Protein AF-A0A1C5Q8F7-F1 (afdb_monomer_lite)

pLDDT: mean 83.75, std 15.62, range [39.66, 97.12]

Structure (mmCIF, N/CA/C/O backbone):
data_AF-A0A1C5Q8F7-F1
#
_entry.id   AF-A0A1C5Q8F7-F1
#
loop_
_atom_site.group_PDB
_atom_site.id
_atom_site.type_symbol
_atom_site.label_atom_id
_atom_site.label_alt_id
_atom_site.label_comp_id
_atom_site.label_asym_id
_atom_site.label_entity_id
_atom_site.label_seq_id
_atom_site.pdbx_PDB_ins_code
_atom_site.Cartn_x
_atom_site.Cartn_y
_atom_site.Cartn_z
_atom_site.occupancy
_atom_site.B_iso_or_equiv
_atom_site.auth_seq_id
_atom_site.auth_comp_id
_atom_site.auth_asym_id
_atom_site.auth_atom_id
_atom_site.pdbx_PDB_model_num
ATOM 1 N N . MET A 1 1 ? 36.204 -12.380 -5.679 1.00 39.66 1 MET A N 1
ATOM 2 C CA . MET A 1 1 ? 35.270 -12.213 -4.541 1.00 39.66 1 MET A CA 1
ATOM 3 C C . MET A 1 1 ? 33.995 -11.526 -5.029 1.00 39.66 1 MET A C 1
ATOM 5 O O . MET A 1 1 ? 34.098 -10.499 -5.676 1.00 39.66 1 MET A O 1
ATOM 9 N N . LYS A 1 2 ? 32.832 -12.116 -4.700 1.00 43.47 2 LYS A N 1
ATOM 10 C CA . LYS A 1 2 ? 31.452 -11.572 -4.703 1.00 43.47 2 LYS A CA 1
ATOM 11 C C . LYS A 1 2 ? 30.869 -11.040 -6.032 1.00 43.47 2 LYS A C 1
ATOM 13 O O . LYS A 1 2 ? 30.739 -9.839 -6.228 1.00 43.47 2 LYS A O 1
ATOM 18 N N . ASN A 1 3 ? 30.343 -11.956 -6.852 1.00 45.41 3 ASN A N 1
ATOM 19 C CA . ASN A 1 3 ? 29.279 -11.657 -7.821 1.00 45.41 3 ASN A CA 1
ATOM 20 C C . ASN A 1 3 ? 27.994 -11.263 -7.067 1.00 45.41 3 ASN A C 1
ATOM 22 O O . ASN A 1 3 ? 27.152 -12.112 -6.779 1.00 45.41 3 ASN A O 1
ATOM 26 N N . LYS A 1 4 ? 27.822 -9.979 -6.734 1.00 51.91 4 LYS A N 1
ATOM 27 C CA . LYS A 1 4 ? 26.497 -9.439 -6.411 1.00 51.91 4 LYS A CA 1
ATOM 28 C C . LYS A 1 4 ? 25.748 -9.280 -7.732 1.00 51.91 4 LYS A C 1
ATOM 30 O O . LYS A 1 4 ? 25.809 -8.232 -8.363 1.00 51.91 4 LYS A O 1
ATOM 35 N N . LYS A 1 5 ? 25.061 -10.335 -8.175 1.00 53.00 5 LYS A N 1
ATOM 36 C CA . LYS A 1 5 ? 23.935 -10.170 -9.100 1.00 53.00 5 LYS A CA 1
ATOM 37 C C . LYS A 1 5 ? 22.871 -9.405 -8.318 1.00 53.00 5 LYS A C 1
ATOM 39 O O . LYS A 1 5 ? 22.025 -10.014 -7.672 1.00 53.00 5 LYS A O 1
ATOM 44 N N . GLU A 1 6 ? 22.985 -8.079 -8.283 1.00 53.81 6 GLU A N 1
ATOM 45 C CA . GLU A 1 6 ? 21.872 -7.229 -7.881 1.00 53.81 6 GLU A CA 1
ATOM 46 C C . GLU A 1 6 ? 20.684 -7.679 -8.721 1.00 53.81 6 GLU A C 1
ATOM 48 O O . GLU A 1 6 ? 20.765 -7.747 -9.950 1.00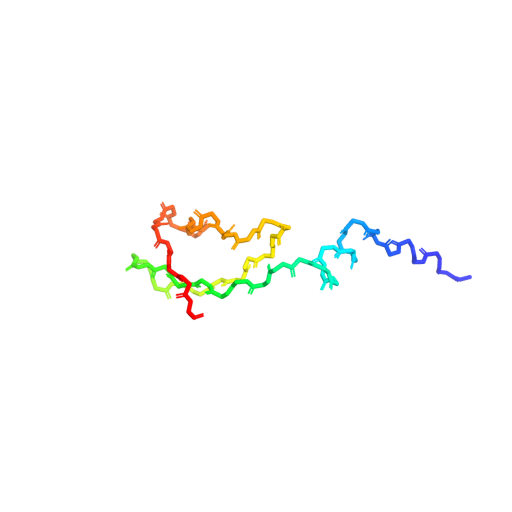 53.81 6 GLU A O 1
ATOM 53 N N . ASN A 1 7 ? 19.640 -8.137 -8.040 1.00 59.53 7 ASN A N 1
ATOM 54 C CA . ASN A 1 7 ? 18.467 -8.712 -8.666 1.00 59.53 7 ASN A CA 1
ATOM 55 C C . ASN A 1 7 ? 17.814 -7.581 -9.476 1.00 59.53 7 ASN A C 1
ATOM 57 O O . ASN A 1 7 ? 17.098 -6.758 -8.909 1.00 59.53 7 ASN A O 1
ATOM 61 N N . LYS A 1 8 ? 18.158 -7.470 -10.771 1.00 65.44 8 LYS A N 1
ATOM 62 C CA . LYS A 1 8 ? 17.845 -6.313 -11.636 1.00 65.44 8 LYS A CA 1
ATOM 63 C C . LYS A 1 8 ? 16.366 -5.927 -11.580 1.00 65.44 8 LYS A C 1
ATOM 65 O O . LYS A 1 8 ? 16.049 -4.749 -11.642 1.00 65.44 8 LYS A O 1
ATOM 70 N N . LEU A 1 9 ? 15.494 -6.918 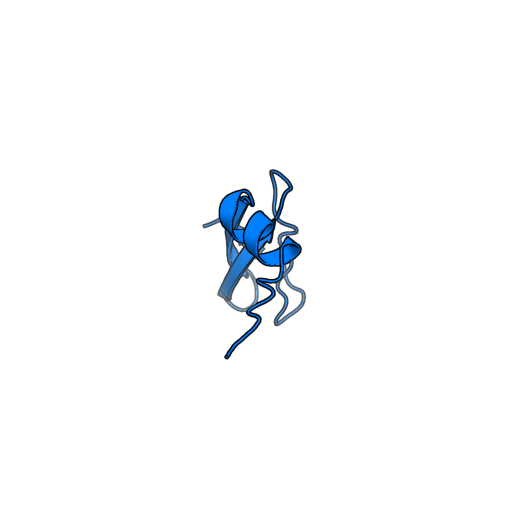-11.404 1.00 65.75 9 LEU A N 1
ATOM 71 C CA . LEU A 1 9 ? 14.053 -6.748 -11.234 1.00 65.75 9 LEU A CA 1
ATOM 72 C C . LEU A 1 9 ? 13.712 -5.905 -9.995 1.00 65.75 9 LEU A C 1
ATOM 74 O O . LEU A 1 9 ? 13.062 -4.875 -10.116 1.00 65.75 9 LEU A O 1
ATOM 78 N N . ILE A 1 10 ? 14.225 -6.287 -8.821 1.00 72.31 10 ILE A N 1
ATOM 79 C CA . ILE A 1 10 ? 13.992 -5.561 -7.561 1.00 72.31 10 ILE A CA 1
ATOM 80 C C . ILE A 1 10 ? 14.678 -4.192 -7.605 1.00 72.31 10 ILE A C 1
ATOM 82 O O . ILE A 1 10 ? 14.110 -3.197 -7.169 1.00 72.31 10 ILE A O 1
ATOM 86 N N . GLY A 1 11 ? 15.892 -4.127 -8.161 1.00 71.06 11 GLY A N 1
ATOM 87 C CA . GLY A 1 11 ? 16.636 -2.873 -8.286 1.00 71.06 11 GLY A CA 1
ATOM 88 C C . GLY A 1 11 ? 15.924 -1.838 -9.162 1.00 71.06 11 GLY A C 1
ATOM 89 O O . GLY A 1 11 ? 15.928 -0.659 -8.821 1.00 71.06 11 GLY A O 1
ATOM 90 N N . ASN A 1 12 ? 15.288 -2.269 -10.254 1.00 72.62 12 ASN A N 1
ATOM 91 C CA . ASN A 1 12 ? 14.477 -1.390 -11.092 1.00 72.62 12 ASN A CA 1
ATOM 92 C C . ASN A 1 12 ? 13.185 -0.988 -10.374 1.00 72.62 12 ASN A C 1
ATOM 94 O O . ASN A 1 12 ? 12.894 0.201 -10.299 1.00 72.62 12 ASN A O 1
ATOM 98 N N . LEU A 1 13 ? 12.481 -1.937 -9.749 1.00 76.94 13 LEU A N 1
ATOM 99 C CA . LEU A 1 13 ? 11.257 -1.662 -8.991 1.00 76.94 13 LEU A CA 1
ATOM 100 C C . LEU A 1 13 ? 11.482 -0.630 -7.871 1.00 76.94 13 LEU A C 1
ATOM 102 O O . LEU A 1 13 ? 10.673 0.266 -7.679 1.00 76.94 13 LEU A O 1
ATOM 106 N N . LEU A 1 14 ? 12.617 -0.703 -7.170 1.00 74.75 14 LEU A N 1
ATOM 107 C CA . LEU A 1 14 ? 12.994 0.269 -6.137 1.00 74.75 14 LEU A CA 1
ATOM 108 C C . LEU A 1 14 ? 13.385 1.647 -6.698 1.00 74.75 14 LEU A C 1
ATOM 110 O O . LEU A 1 14 ? 13.320 2.632 -5.968 1.00 74.75 14 LEU A O 1
ATOM 114 N N . LYS A 1 15 ? 13.836 1.726 -7.957 1.00 77.00 15 LYS A N 1
ATOM 115 C CA . LYS A 1 15 ? 14.282 2.977 -8.595 1.00 77.00 15 LYS A CA 1
ATOM 116 C C . LYS A 1 15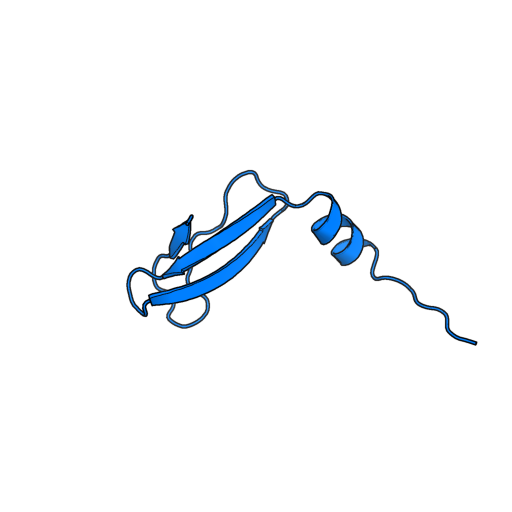 ? 13.165 3.720 -9.321 1.00 77.00 15 LYS A C 1
ATOM 118 O O . LYS A 1 15 ? 13.203 4.945 -9.360 1.00 77.00 15 LYS A O 1
ATOM 123 N N . SER A 1 16 ? 12.232 2.997 -9.933 1.00 82.00 16 SER A N 1
ATOM 124 C CA . SER A 1 16 ? 11.186 3.565 -10.794 1.00 82.00 16 SER A CA 1
ATOM 125 C C . SER A 1 16 ? 9.764 3.218 -10.363 1.00 82.00 16 SER A C 1
ATOM 127 O O . SER A 1 16 ? 8.824 3.764 -10.931 1.00 82.00 16 SER A O 1
ATOM 129 N N . GLY A 1 17 ? 9.590 2.326 -9.387 1.00 85.06 17 GLY A N 1
ATOM 130 C CA . GLY A 1 17 ? 8.280 2.003 -8.840 1.00 85.06 17 GLY A CA 1
ATOM 131 C C . GLY A 1 17 ? 7.721 3.138 -7.988 1.00 85.06 17 GLY A C 1
ATOM 132 O O . GLY A 1 17 ? 8.442 3.851 -7.288 1.00 85.06 17 GLY A O 1
ATOM 133 N N . ASN A 1 18 ? 6.404 3.279 -8.023 1.00 88.69 18 ASN A N 1
ATOM 134 C CA . ASN A 1 18 ? 5.666 4.151 -7.134 1.00 88.69 18 ASN A CA 1
ATOM 135 C C . ASN A 1 18 ? 5.601 3.512 -5.744 1.00 88.69 18 ASN A C 1
ATOM 137 O O . ASN A 1 18 ? 5.236 2.342 -5.593 1.00 88.69 18 ASN A O 1
ATOM 141 N N . VAL A 1 19 ? 5.957 4.290 -4.724 1.00 91.00 19 VAL A N 1
ATOM 142 C CA . VAL A 1 19 ? 5.956 3.843 -3.330 1.00 91.00 19 VAL A CA 1
ATOM 143 C C . VAL A 1 19 ? 4.708 4.372 -2.638 1.00 91.00 19 VAL A C 1
ATOM 145 O O . VAL A 1 19 ? 4.520 5.581 -2.513 1.00 91.00 19 VAL A O 1
ATOM 148 N N . TYR A 1 20 ? 3.879 3.459 -2.143 1.00 92.75 20 TYR A N 1
ATOM 149 C CA . TYR A 1 20 ? 2.644 3.767 -1.434 1.00 92.75 20 TYR A CA 1
ATOM 150 C C . TYR A 1 20 ? 2.745 3.329 0.016 1.00 92.75 20 TYR A C 1
ATOM 152 O O . TYR A 1 20 ? 3.003 2.162 0.319 1.00 92.75 20 TYR A O 1
ATOM 160 N N . LYS A 1 21 ? 2.484 4.262 0.930 1.00 94.56 21 LYS A N 1
ATOM 161 C CA . LYS A 1 21 ? 2.285 3.942 2.339 1.00 94.56 21 LYS A CA 1
ATOM 162 C C . LYS A 1 21 ? 0.809 3.648 2.559 1.00 94.56 21 LYS A C 1
ATOM 164 O O . LYS A 1 21 ? -0.037 4.499 2.311 1.00 94.56 21 LYS A O 1
ATOM 169 N N . LEU A 1 22 ? 0.504 2.450 3.034 1.00 95.50 22 LEU A N 1
ATOM 170 C CA . LEU A 1 22 ? -0.858 1.969 3.207 1.00 95.50 22 LEU A CA 1
ATOM 171 C C . LEU A 1 22 ? -1.190 1.805 4.687 1.00 95.50 22 LEU A C 1
ATOM 173 O O . LEU A 1 22 ? -0.382 1.284 5.459 1.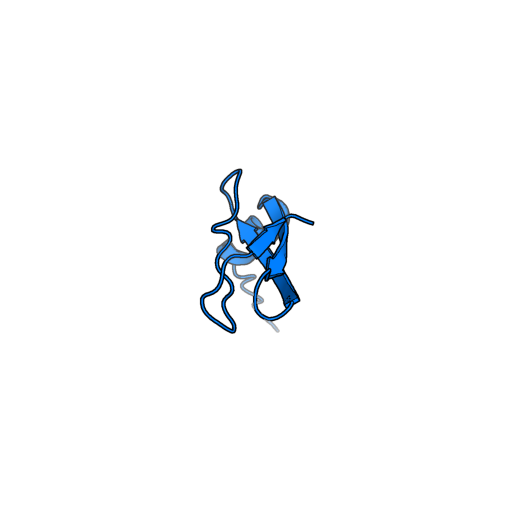00 95.50 22 LEU A O 1
ATOM 177 N N . LYS A 1 23 ? -2.401 2.207 5.080 1.00 96.81 23 LYS A N 1
ATOM 178 C CA . LYS A 1 23 ? -2.978 1.921 6.398 1.00 96.81 23 LYS A CA 1
ATOM 179 C C . LYS A 1 23 ? -4.253 1.113 6.246 1.00 96.81 23 LYS A C 1
ATOM 181 O O . LYS A 1 23 ? -5.200 1.580 5.619 1.00 96.81 23 LYS A O 1
ATOM 186 N N . CYS A 1 24 ? -4.301 -0.060 6.869 1.00 97.12 24 CYS A N 1
ATOM 187 C CA . CYS A 1 24 ? -5.516 -0.861 6.885 1.00 97.12 24 CYS A CA 1
ATOM 188 C C . CYS A 1 24 ? -6.614 -0.167 7.694 1.00 97.12 24 CYS A C 1
ATOM 190 O O . CYS A 1 24 ? -6.389 0.308 8.808 1.00 97.12 24 CYS A O 1
ATOM 192 N N . GLU A 1 25 ? -7.831 -0.145 7.167 1.00 96.62 25 GLU A N 1
ATOM 193 C CA . GLU A 1 25 ? -8.973 0.429 7.872 1.00 96.62 25 GLU A CA 1
ATOM 194 C C . GLU A 1 25 ? -9.524 -0.508 8.951 1.00 96.62 25 GLU A C 1
ATOM 196 O O . GLU A 1 25 ? -10.057 -0.025 9.952 1.00 96.62 25 GLU A O 1
ATOM 201 N N . LYS A 1 26 ? -9.313 -1.823 8.804 1.00 96.38 26 LYS A N 1
ATOM 202 C CA . LYS A 1 26 ? -9.745 -2.864 9.748 1.00 96.38 26 LYS A CA 1
ATOM 203 C C . LYS A 1 26 ? -8.769 -3.032 10.917 1.00 96.38 26 LYS A C 1
ATOM 205 O O . LYS A 1 26 ? -9.095 -2.658 12.037 1.00 96.38 26 LYS A O 1
ATOM 210 N N . CYS A 1 27 ? -7.565 -3.555 10.670 1.00 96.62 27 CYS A N 1
ATOM 211 C CA . CYS A 1 27 ? -6.590 -3.864 11.729 1.00 96.62 27 CYS A CA 1
ATOM 212 C C . CYS A 1 27 ? -5.643 -2.705 12.07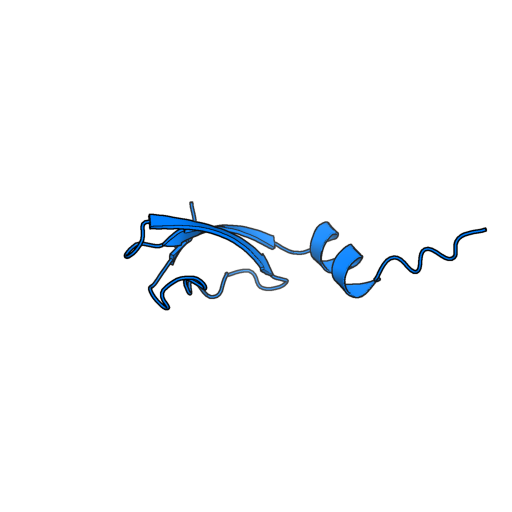6 1.00 96.62 27 CYS A C 1
ATOM 214 O O . CYS A 1 27 ? -4.851 -2.819 13.004 1.00 96.62 27 CYS A O 1
ATOM 216 N N . LYS A 1 28 ? -5.702 -1.590 11.334 1.00 95.56 28 LYS A N 1
ATOM 217 C CA . LYS A 1 28 ? -4.832 -0.410 11.501 1.00 95.56 28 LYS A CA 1
ATOM 218 C C . LYS A 1 28 ? -3.338 -0.642 11.231 1.00 95.56 28 LYS A C 1
ATOM 220 O O . LYS A 1 28 ? -2.574 0.314 11.382 1.00 95.56 28 LYS A O 1
ATOM 225 N N . SER A 1 29 ? -2.937 -1.831 10.766 1.00 96.06 29 SER A N 1
ATOM 226 C CA . SER A 1 29 ? -1.564 -2.122 10.333 1.00 96.06 29 SER A CA 1
ATOM 227 C C . SER A 1 29 ? -1.099 -1.165 9.235 1.00 96.06 29 SER A C 1
ATOM 229 O O . SER A 1 29 ? -1.885 -0.751 8.376 1.00 96.06 29 SER A O 1
ATOM 231 N N . ILE A 1 30 ? 0.193 -0.833 9.270 1.00 95.06 30 ILE A N 1
ATOM 232 C CA . ILE A 1 30 ? 0.874 -0.008 8.271 1.00 95.06 30 ILE A CA 1
ATOM 233 C C . ILE A 1 30 ? 1.738 -0.912 7.399 1.00 95.06 30 ILE A C 1
ATOM 235 O O . ILE A 1 30 ? 2.466 -1.751 7.919 1.00 95.06 30 ILE A O 1
ATOM 239 N N . SER A 1 31 ? 1.677 -0.717 6.087 1.00 92.50 31 SER A N 1
ATOM 240 C CA . SER A 1 31 ? 2.519 -1.431 5.123 1.00 92.50 31 SER A CA 1
ATOM 241 C C . SER A 1 31 ? 3.026 -0.486 4.038 1.00 92.50 31 SER A C 1
ATOM 243 O O . SER A 1 31 ? 2.515 0.626 3.874 1.00 92.50 31 SER A O 1
ATOM 245 N N . VAL A 1 32 ? 4.067 -0.916 3.330 1.00 91.88 32 VAL A N 1
ATOM 246 C CA . VAL A 1 32 ? 4.602 -0.217 2.161 1.00 91.88 32 VAL A CA 1
ATOM 247 C C . VAL A 1 32 ? 4.417 -1.125 0.959 1.00 91.88 32 VAL A C 1
ATOM 249 O O . VAL A 1 32 ? 4.843 -2.277 0.987 1.00 91.88 32 VAL A O 1
ATOM 252 N N . GLN A 1 33 ? 3.791 -0.593 -0.082 1.00 90.44 33 GLN A N 1
ATOM 253 C CA . GLN A 1 33 ? 3.652 -1.256 -1.368 1.00 90.44 33 GLN A CA 1
ATOM 254 C C . GLN A 1 33 ? 4.486 -0.505 -2.402 1.00 90.44 33 GLN A C 1
ATOM 256 O O . GLN A 1 33 ? 4.470 0.723 -2.450 1.00 90.44 33 GLN A O 1
ATOM 261 N N . ILE A 1 34 ? 5.212 -1.256 -3.224 1.00 90.69 34 ILE A N 1
ATOM 262 C CA . ILE A 1 34 ? 5.965 -0.729 -4.360 1.00 90.69 34 ILE A CA 1
ATOM 263 C C . ILE A 1 34 ? 5.328 -1.327 -5.608 1.00 90.69 34 ILE A C 1
ATOM 265 O O . ILE A 1 34 ? 5.243 -2.549 -5.709 1.00 90.69 34 ILE A O 1
ATOM 269 N N . SER A 1 35 ? 4.846 -0.479 -6.513 1.00 87.44 35 SER A N 1
ATOM 270 C CA . SER A 1 35 ? 4.173 -0.907 -7.743 1.00 87.44 35 SER A CA 1
AT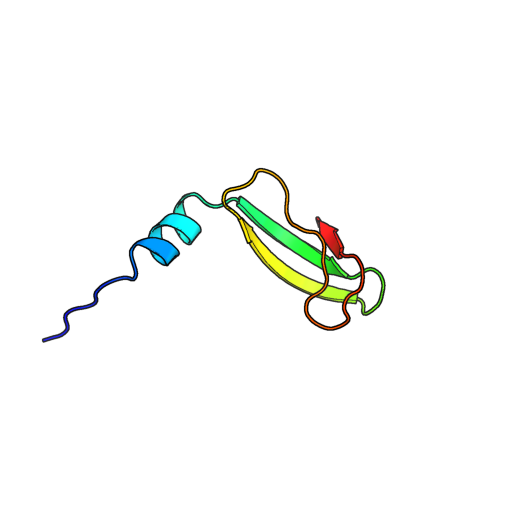OM 271 C C . SER A 1 35 ? 4.683 -0.123 -8.947 1.00 87.44 35 SER A C 1
ATOM 273 O O . SER A 1 35 ? 5.017 1.053 -8.823 1.00 87.44 35 SER A O 1
ATOM 275 N N . GLU A 1 36 ? 4.740 -0.752 -10.118 1.00 87.50 36 GLU A N 1
ATOM 276 C CA . GLU A 1 36 ? 4.968 -0.039 -11.386 1.00 87.50 36 GLU A CA 1
ATOM 277 C C . GLU A 1 36 ? 3.701 0.706 -11.837 1.00 87.50 36 GLU A C 1
ATOM 279 O O . GLU A 1 36 ? 3.782 1.709 -12.550 1.00 87.50 36 GLU A O 1
ATOM 284 N N . ASP A 1 37 ? 2.532 0.271 -11.360 1.00 86.25 37 ASP A N 1
ATOM 285 C CA . ASP A 1 37 ? 1.259 0.933 -11.603 1.00 86.25 37 ASP A CA 1
ATOM 286 C C . ASP A 1 37 ? 1.134 2.242 -10.822 1.00 86.25 37 ASP A C 1
ATOM 288 O O . ASP A 1 37 ? 1.719 2.436 -9.754 1.00 86.25 37 ASP A O 1
ATOM 292 N N . LYS A 1 38 ? 0.304 3.150 -11.347 1.00 85.62 38 LYS A N 1
ATOM 293 C CA . LYS A 1 38 ? -0.007 4.441 -10.709 1.00 85.62 38 LYS A CA 1
ATOM 294 C C . LYS A 1 38 ? -0.909 4.322 -9.477 1.00 85.62 38 LYS A C 1
ATOM 296 O O . LYS A 1 38 ? -1.153 5.337 -8.821 1.00 85.62 38 LYS A O 1
ATOM 301 N N . GLN A 1 39 ? -1.423 3.133 -9.171 1.00 87.81 39 GLN A N 1
ATOM 302 C CA . GLN A 1 39 ? -2.286 2.882 -8.020 1.00 87.81 39 GLN A CA 1
ATOM 303 C C . GLN A 1 39 ? -1.891 1.564 -7.335 1.00 87.81 39 GLN A C 1
ATOM 305 O O . GLN A 1 39 ? -1.535 0.614 -8.030 1.00 87.81 39 GLN A O 1
ATOM 310 N N . PRO A 1 40 ? -1.944 1.493 -5.994 1.00 90.19 40 PRO A N 1
ATOM 311 C CA . PRO A 1 40 ? -1.741 0.252 -5.252 1.00 90.19 40 PRO A CA 1
ATOM 312 C C . PRO A 1 40 ? -3.020 -0.599 -5.213 1.00 90.19 40 PRO A C 1
ATOM 314 O O . PRO A 1 40 ? -4.122 -0.084 -5.390 1.00 90.19 40 PRO A O 1
ATOM 317 N N . ASP A 1 41 ? -2.887 -1.880 -4.874 1.00 88.75 41 ASP A N 1
ATOM 318 C CA . ASP A 1 41 ? -4.008 -2.834 -4.778 1.00 88.75 41 ASP A CA 1
ATOM 319 C C . ASP A 1 41 ? -4.932 -2.582 -3.578 1.00 88.75 41 ASP A C 1
ATOM 321 O O . ASP A 1 41 ? -6.034 -3.118 -3.515 1.00 88.75 41 ASP A O 1
ATOM 325 N N . LEU A 1 42 ? -4.496 -1.773 -2.604 1.00 91.94 42 LEU A N 1
ATOM 326 C CA . LEU A 1 42 ? -5.267 -1.413 -1.406 1.00 91.94 42 LEU A CA 1
ATOM 327 C C . LEU A 1 42 ? -5.752 -2.617 -0.572 1.00 91.94 42 LEU A C 1
ATOM 329 O O . LEU A 1 42 ? -6.678 -2.482 0.226 1.00 91.94 42 LEU A O 1
ATOM 333 N N . VAL A 1 43 ? -5.104 -3.777 -0.677 1.00 94.31 43 VAL A N 1
ATOM 334 C CA . VAL A 1 43 ? -5.409 -4.958 0.145 1.00 94.31 43 VAL A CA 1
ATOM 335 C C . VAL A 1 43 ? -4.444 -5.051 1.326 1.00 94.31 43 VAL A C 1
ATOM 337 O O . VAL A 1 43 ? -3.232 -4.889 1.193 1.00 94.31 43 VAL A O 1
ATOM 340 N N . CYS A 1 44 ? -4.972 -5.325 2.516 1.00 94.69 44 CYS A N 1
ATOM 341 C CA . CYS A 1 44 ? -4.175 -5.576 3.708 1.00 94.69 44 CYS A CA 1
ATOM 342 C C . CYS A 1 44 ? -3.696 -7.027 3.739 1.00 94.69 44 CYS A C 1
ATOM 344 O O . CYS A 1 44 ? -4.492 -7.939 3.961 1.00 94.69 44 CYS A O 1
ATOM 346 N N . LEU A 1 45 ? -2.385 -7.223 3.612 1.00 91.94 45 LEU A N 1
ATOM 347 C CA . LEU A 1 45 ? -1.756 -8.548 3.630 1.00 91.94 45 LEU A CA 1
ATOM 348 C C . LEU A 1 45 ? -1.883 -9.274 4.982 1.00 91.94 45 LEU A C 1
ATOM 350 O O . LEU A 1 45 ? -1.828 -10.496 5.022 1.00 91.94 45 LEU A O 1
ATOM 354 N N . GLU A 1 46 ? -2.118 -8.539 6.071 1.00 92.75 46 GLU A N 1
ATOM 355 C CA . GLU A 1 46 ? -2.216 -9.112 7.419 1.00 92.75 46 GLU A CA 1
ATOM 356 C C . GLU A 1 46 ? -3.604 -9.688 7.733 1.00 92.75 46 GLU A C 1
ATOM 358 O O . GLU A 1 46 ? -3.730 -10.656 8.476 1.00 92.75 46 GLU A O 1
ATOM 363 N N . CYS A 1 47 ? -4.676 -9.063 7.228 1.00 95.50 47 CYS A N 1
ATOM 364 C CA . CYS A 1 47 ? -6.046 -9.398 7.642 1.00 95.50 47 CYS A CA 1
ATOM 365 C C . CYS A 1 47 ? -7.063 -9.517 6.498 1.00 95.50 47 CYS A C 1
ATOM 367 O O . CYS A 1 47 ? -8.257 -9.686 6.769 1.00 95.50 47 CYS A O 1
ATOM 369 N N . GLY A 1 48 ? -6.622 -9.354 5.246 1.00 94.31 48 GLY A N 1
ATOM 370 C CA . GLY A 1 48 ? -7.472 -9.343 4.050 1.00 94.31 48 GLY A CA 1
ATOM 371 C C . GLY A 1 48 ? -8.429 -8.147 3.953 1.00 94.31 48 GLY A C 1
ATOM 372 O O . GLY A 1 48 ? -9.301 -8.131 3.093 1.00 94.31 48 GLY A O 1
ATOM 373 N N . GLY A 1 49 ? -8.321 -7.163 4.853 1.00 95.12 49 GLY A N 1
ATOM 374 C CA . GLY A 1 49 ? -9.141 -5.950 4.834 1.00 95.12 49 GLY A CA 1
ATOM 375 C C . GLY A 1 49 ? -8.693 -4.934 3.780 1.00 95.12 49 GLY A C 1
ATOM 376 O O . GLY A 1 49 ? -7.668 -5.107 3.130 1.00 95.12 49 GLY A O 1
ATOM 377 N N . VAL A 1 50 ? -9.430 -3.829 3.667 1.00 96.31 50 VAL A N 1
ATOM 378 C CA . VAL A 1 50 ? -9.087 -2.719 2.765 1.00 96.31 50 VAL A CA 1
ATOM 379 C C . VAL A 1 50 ? -8.085 -1.772 3.434 1.00 96.31 50 VAL A C 1
ATOM 381 O O . VAL A 1 50 ? -8.145 -1.509 4.642 1.00 96.31 50 VAL A O 1
ATOM 384 N N . CYS A 1 51 ? -7.137 -1.285 2.646 1.00 96.81 51 CYS A N 1
ATOM 385 C CA . CYS A 1 51 ? -6.163 -0.264 2.989 1.00 96.81 51 CYS A CA 1
ATOM 386 C C . CYS A 1 51 ? -6.506 1.065 2.316 1.00 96.81 51 CYS A C 1
ATOM 388 O O . CYS A 1 51 ? -7.112 1.103 1.253 1.00 96.81 51 CYS A O 1
ATOM 390 N N . LYS A 1 52 ? -6.026 2.159 2.906 1.00 95.56 52 LYS A N 1
ATOM 391 C CA . LYS A 1 52 ? -5.995 3.479 2.274 1.00 95.56 52 LYS A CA 1
ATOM 392 C C . LYS A 1 52 ? -4.566 3.986 2.154 1.00 95.56 52 LYS A C 1
ATOM 394 O O . LYS A 1 52 ? -3.742 3.692 3.025 1.00 95.56 52 LYS A O 1
ATOM 399 N N . VAL A 1 53 ? -4.294 4.751 1.101 1.00 93.81 53 VAL A N 1
ATOM 400 C CA . VAL A 1 53 ? -3.027 5.480 0.959 1.00 93.81 53 VAL A CA 1
ATOM 401 C C . VAL A 1 53 ? -2.976 6.591 2.010 1.00 93.81 53 VAL A C 1
ATOM 403 O O . VAL A 1 53 ? -3.988 7.247 2.268 1.00 93.81 53 VAL A O 1
ATOM 406 N N . LEU A 1 54 ? -1.819 6.739 2.654 1.00 88.06 54 LEU A N 1
ATOM 407 C CA . LEU A 1 54 ? -1.497 7.830 3.576 1.00 88.06 54 LEU A CA 1
ATOM 408 C C . LEU A 1 54 ? -0.714 8.941 2.885 1.00 88.06 54 LEU A C 1
ATOM 410 O O . LEU A 1 54 ? 0.130 8.604 2.027 1.00 88.06 54 LEU A O 1
#

Foldseek 3Di:
DDPPPPVVVVVVLVVQWDWFWKAFPPPRDIDIDTHNDPDDPQADPVPRGGIDTD

Sequence (54 aa):
MKNKKENKLIGNLLKSGNVYKLKCEKCKSISVQISEDKQPDLVCLECGGVCKVL

Secondary structure (DSSP, 8-state):
-------HHHHHHHHHSEEEEEEETTT--EEEEEESSSS---B-TTTS-BEEE-

Radius of gyration: 14.19 Å; chains: 1; bounding box: 45×20×23 Å